Protein AF-A0A933M0R9-F1 (afdb_monomer_lite)

Structure (mmCIF, N/CA/C/O backbone):
data_AF-A0A933M0R9-F1
#
_entry.id   AF-A0A933M0R9-F1
#
loop_
_atom_site.group_PDB
_atom_site.id
_atom_site.type_symbol
_atom_site.label_atom_id
_atom_site.label_alt_id
_atom_site.label_comp_id
_atom_site.label_asym_id
_atom_site.label_entity_id
_atom_site.label_seq_id
_atom_site.pdbx_PDB_ins_code
_atom_site.Cartn_x
_atom_site.Cartn_y
_atom_site.Cartn_z
_atom_site.occupancy
_atom_site.B_iso_or_equiv
_atom_site.auth_seq_id
_atom_site.auth_comp_id
_atom_site.auth_asym_id
_atom_site.auth_atom_id
_atom_site.pdbx_PDB_model_num
ATOM 1 N N . PRO A 1 1 ? -12.146 1.972 -37.087 1.00 56.66 1 PRO A N 1
ATOM 2 C CA . PRO A 1 1 ? -11.460 1.329 -35.939 1.00 56.66 1 PRO A CA 1
ATOM 3 C C . PRO A 1 1 ? -10.009 0.950 -36.292 1.00 56.66 1 PRO A C 1
ATOM 5 O O . PRO A 1 1 ? -9.790 0.087 -37.138 1.00 56.66 1 PRO A O 1
ATOM 8 N N . VAL A 1 2 ? -9.022 1.629 -35.699 1.00 64.00 2 VAL A N 1
ATOM 9 C CA . VAL A 1 2 ? -7.595 1.383 -35.976 1.00 64.00 2 VAL A CA 1
ATOM 10 C C . VAL A 1 2 ? -7.134 0.171 -35.155 1.00 64.00 2 VAL A C 1
ATOM 12 O O . VAL A 1 2 ? -7.279 0.165 -33.937 1.00 64.00 2 VAL A O 1
ATOM 15 N N . ARG A 1 3 ? -6.611 -0.874 -35.808 1.00 75.75 3 ARG A N 1
ATOM 16 C CA . ARG A 1 3 ? -6.218 -2.163 -35.191 1.00 75.75 3 ARG A CA 1
ATOM 17 C C . ARG A 1 3 ? -4.875 -2.097 -34.439 1.00 75.75 3 ARG A C 1
ATOM 19 O O . ARG A 1 3 ? -4.078 -3.028 -34.518 1.00 75.75 3 ARG A O 1
ATOM 26 N N . ILE A 1 4 ? -4.588 -0.991 -33.755 1.00 77.50 4 ILE A N 1
ATOM 27 C CA . ILE A 1 4 ? -3.336 -0.835 -33.005 1.00 77.50 4 ILE A CA 1
ATOM 28 C C . ILE A 1 4 ? -3.511 -1.459 -31.621 1.00 77.50 4 ILE A C 1
ATOM 30 O O . ILE A 1 4 ? -4.374 -1.056 -30.844 1.00 77.50 4 ILE A O 1
ATOM 34 N N . ASP A 1 5 ? -2.657 -2.427 -31.304 1.00 84.19 5 ASP A N 1
ATOM 35 C CA . ASP A 1 5 ? -2.605 -3.076 -29.994 1.00 84.19 5 ASP A CA 1
ATOM 36 C C . ASP A 1 5 ? -1.812 -2.210 -28.998 1.00 84.19 5 ASP A C 1
ATOM 38 O O . ASP A 1 5 ? -0.643 -2.457 -28.687 1.00 84.19 5 ASP A O 1
ATOM 42 N N . ILE A 1 6 ? -2.460 -1.139 -28.532 1.00 87.50 6 ILE A N 1
ATOM 43 C CA . ILE A 1 6 ? -1.907 -0.221 -27.529 1.00 87.50 6 ILE A CA 1
ATOM 44 C C . ILE A 1 6 ? -1.503 -0.960 -26.237 1.00 87.50 6 ILE A C 1
ATOM 46 O O . ILE A 1 6 ? -0.403 -0.697 -25.743 1.00 87.50 6 ILE A O 1
ATOM 50 N N . PRO A 1 7 ? -2.293 -1.914 -25.695 1.00 90.81 7 PRO A N 1
ATOM 51 C CA . PRO A 1 7 ? -1.911 -2.631 -24.479 1.00 90.81 7 PRO A CA 1
ATOM 52 C C . PRO A 1 7 ? -0.564 -3.354 -24.584 1.00 90.81 7 PRO A C 1
ATOM 54 O O . PRO A 1 7 ? 0.283 -3.198 -23.699 1.00 90.81 7 PRO A O 1
ATOM 57 N N . LYS A 1 8 ? -0.311 -4.099 -25.671 1.00 90.50 8 LYS A N 1
ATOM 58 C CA . LYS A 1 8 ? 0.980 -4.790 -25.849 1.00 90.50 8 LYS A CA 1
ATOM 59 C C . LYS A 1 8 ? 2.147 -3.816 -25.970 1.00 90.50 8 LYS A C 1
ATOM 61 O O . LYS A 1 8 ? 3.231 -4.091 -25.454 1.00 90.50 8 LYS A O 1
ATOM 66 N N . MET A 1 9 ? 1.931 -2.673 -26.620 1.00 90.94 9 MET A N 1
ATOM 67 C CA . MET A 1 9 ? 2.960 -1.643 -26.747 1.00 90.94 9 MET A CA 1
ATOM 68 C C . MET A 1 9 ? 3.329 -1.042 -25.382 1.00 90.94 9 MET A C 1
ATOM 70 O O . MET A 1 9 ? 4.514 -0.933 -25.070 1.00 90.94 9 MET A O 1
ATOM 74 N N . LEU A 1 10 ? 2.338 -0.738 -24.535 1.00 94.50 10 LEU A N 1
ATOM 75 C CA . LEU A 1 10 ? 2.568 -0.226 -23.178 1.00 94.50 10 LEU A CA 1
ATOM 76 C C . LEU A 1 10 ? 3.355 -1.217 -22.311 1.00 94.50 10 LEU A C 1
ATOM 78 O O . LEU A 1 10 ? 4.275 -0.819 -21.595 1.00 94.50 10 LEU A O 1
ATOM 82 N N . LEU A 1 11 ? 3.041 -2.513 -22.401 1.00 93.56 11 LEU A N 1
ATOM 83 C CA . LEU A 1 11 ? 3.777 -3.554 -21.678 1.00 93.56 11 LEU A CA 1
ATOM 84 C C . LEU A 1 11 ? 5.237 -3.645 -22.129 1.00 93.56 11 LEU A C 1
ATOM 86 O O . LEU A 1 11 ? 6.124 -3.765 -21.285 1.00 93.56 11 LEU A O 1
ATOM 90 N N . ARG A 1 12 ? 5.500 -3.536 -23.438 1.00 92.56 12 ARG A N 1
ATOM 91 C CA . ARG A 1 12 ? 6.864 -3.556 -23.985 1.00 92.56 12 ARG A CA 1
ATOM 92 C C . ARG A 1 12 ? 7.688 -2.369 -23.492 1.00 92.56 12 ARG A C 1
ATOM 94 O O . ARG A 1 12 ? 8.813 -2.565 -23.041 1.00 92.56 12 ARG A O 1
ATOM 101 N N . VAL A 1 13 ? 7.120 -1.162 -23.531 1.00 93.50 13 VAL A N 1
ATOM 102 C CA . VAL A 1 13 ? 7.787 0.050 -23.024 1.00 93.50 13 VAL A CA 1
ATOM 103 C C . VAL A 1 13 ? 8.075 -0.079 -21.527 1.00 93.50 13 VAL A C 1
ATOM 105 O O . VAL A 1 13 ? 9.179 0.231 -21.083 1.00 93.50 13 VAL A O 1
ATOM 108 N N . ARG A 1 14 ? 7.123 -0.609 -20.747 1.00 90.56 14 ARG A N 1
ATOM 109 C CA . ARG A 1 14 ? 7.326 -0.867 -19.316 1.00 90.56 14 ARG A CA 1
ATOM 110 C C . ARG A 1 14 ? 8.450 -1.873 -19.061 1.00 90.56 14 ARG A C 1
ATOM 112 O O . ARG A 1 14 ? 9.271 -1.627 -18.184 1.00 90.56 14 ARG A O 1
ATOM 119 N N . HIS A 1 15 ? 8.490 -2.980 -19.802 1.00 90.06 15 HIS A N 1
ATOM 120 C CA . HIS A 1 15 ? 9.547 -3.987 -19.674 1.00 90.06 15 HIS A CA 1
ATOM 121 C C . HIS A 1 15 ? 10.929 -3.392 -19.950 1.00 90.06 15 HIS A C 1
ATOM 123 O O . HIS A 1 15 ? 11.812 -3.506 -19.103 1.00 90.06 15 HIS A O 1
ATOM 129 N N . ALA A 1 16 ? 11.076 -2.674 -21.067 1.00 90.88 16 ALA A N 1
ATOM 130 C CA . ALA A 1 16 ? 12.331 -2.017 -21.422 1.00 90.88 16 ALA A CA 1
ATOM 131 C C . ALA A 1 16 ? 12.787 -1.020 -20.340 1.00 90.88 16 ALA A C 1
ATOM 133 O O . ALA A 1 16 ? 13.959 -0.988 -19.971 1.00 90.88 16 ALA A O 1
ATOM 134 N N . HIS A 1 17 ? 11.858 -0.241 -19.776 1.00 89.62 17 HIS A N 1
ATOM 135 C CA . HIS A 1 17 ? 12.168 0.701 -18.700 1.00 89.62 17 HIS A CA 1
ATOM 136 C C . HIS A 1 17 ? 12.635 0.006 -17.408 1.00 89.62 17 HIS A C 1
ATOM 138 O O . HIS A 1 17 ? 13.577 0.464 -16.756 1.00 89.62 17 HIS A O 1
ATOM 144 N N . VAL A 1 18 ? 11.997 -1.109 -17.035 1.00 87.75 18 VAL A N 1
ATOM 145 C CA . VAL A 1 18 ? 12.369 -1.888 -15.844 1.00 87.75 18 VAL A CA 1
ATOM 146 C C . VAL A 1 18 ? 13.743 -2.538 -16.010 1.00 87.75 18 VAL A C 1
ATOM 148 O O . VAL A 1 18 ? 14.524 -2.497 -15.062 1.00 87.75 18 VAL A O 1
ATOM 151 N N . GLU A 1 19 ? 14.060 -3.083 -17.187 1.00 85.50 19 GLU A N 1
ATOM 152 C CA . GLU A 1 19 ? 15.378 -3.668 -17.481 1.00 85.50 19 GLU A CA 1
ATOM 153 C C . GLU A 1 19 ? 16.500 -2.625 -17.389 1.00 85.50 19 GLU A C 1
ATOM 155 O O . GLU A 1 19 ? 17.521 -2.881 -16.756 1.00 85.50 19 GLU A O 1
ATOM 160 N N . GLN A 1 20 ? 16.286 -1.424 -17.936 1.00 84.62 20 GLN A N 1
ATOM 161 C CA . GLN A 1 20 ? 17.276 -0.339 -17.907 1.00 84.62 20 GLN A CA 1
ATOM 162 C C . GLN A 1 20 ? 17.488 0.247 -16.506 1.00 84.62 20 GLN A C 1
ATOM 164 O O . GLN A 1 20 ? 18.608 0.586 -16.136 1.00 84.62 20 GLN A O 1
ATOM 169 N N . THR A 1 21 ? 16.420 0.362 -15.715 1.00 79.81 21 THR A N 1
ATOM 170 C CA . THR A 1 21 ? 16.473 0.981 -14.378 1.00 79.81 21 THR A CA 1
ATOM 171 C C . THR A 1 21 ? 16.754 -0.057 -13.275 1.00 79.81 21 THR A C 1
ATOM 173 O O . THR A 1 21 ? 16.867 0.288 -12.101 1.00 79.81 21 THR A O 1
ATOM 176 N N . GLY A 1 22 ? 16.844 -1.348 -13.627 1.00 71.25 22 GLY A N 1
ATOM 177 C CA . GLY A 1 22 ? 17.053 -2.468 -12.697 1.00 71.25 22 GLY A CA 1
ATOM 178 C C . GLY A 1 22 ? 15.848 -2.796 -11.805 1.00 71.25 22 GLY A C 1
ATOM 179 O O . GLY A 1 22 ? 15.957 -3.603 -10.878 1.00 71.25 22 GLY A O 1
ATOM 180 N N . GLY A 1 23 ? 14.699 -2.166 -12.068 1.00 70.81 23 GLY A N 1
ATOM 181 C CA . GLY A 1 23 ? 13.533 -2.184 -11.196 1.00 70.81 23 GLY A CA 1
ATOM 182 C C . GLY A 1 23 ? 13.816 -1.647 -9.787 1.00 70.81 23 GLY A C 1
ATOM 183 O O . GLY A 1 23 ? 14.939 -1.400 -9.350 1.00 70.81 23 GLY A O 1
ATOM 184 N N . THR A 1 24 ? 12.757 -1.467 -9.011 1.00 77.25 24 THR A N 1
ATOM 185 C CA . THR A 1 24 ? 12.895 -0.946 -7.656 1.00 77.25 24 THR A CA 1
ATOM 186 C C . THR A 1 24 ? 13.119 -2.099 -6.674 1.00 77.25 24 THR A C 1
ATOM 188 O O . THR A 1 24 ? 12.164 -2.666 -6.145 1.00 77.25 24 THR A O 1
ATOM 191 N N . ARG A 1 25 ? 14.381 -2.476 -6.417 1.00 82.81 25 ARG A N 1
ATOM 192 C CA . ARG A 1 25 ? 14.746 -3.624 -5.547 1.00 82.81 25 ARG A CA 1
ATOM 193 C C . ARG A 1 25 ? 14.029 -3.629 -4.189 1.00 82.81 25 ARG A C 1
ATOM 195 O O . ARG A 1 25 ? 13.674 -4.696 -3.694 1.00 82.81 25 ARG A O 1
ATOM 202 N N . TRP A 1 26 ? 13.776 -2.457 -3.601 1.00 84.38 26 TRP A N 1
ATOM 203 C CA . TRP A 1 26 ? 13.050 -2.352 -2.331 1.00 84.38 26 TRP A CA 1
ATOM 204 C C . TRP A 1 26 ? 11.569 -2.752 -2.442 1.00 84.38 26 TRP A C 1
ATOM 206 O O . TRP A 1 26 ? 11.023 -3.284 -1.480 1.00 84.38 26 TRP A O 1
ATOM 216 N N . ILE A 1 27 ? 10.931 -2.594 -3.610 1.00 87.62 27 ILE A N 1
ATOM 217 C CA . ILE A 1 27 ? 9.546 -3.040 -3.843 1.00 87.62 27 ILE A CA 1
ATOM 218 C C . ILE A 1 27 ? 9.464 -4.565 -3.771 1.00 87.62 27 ILE A C 1
ATOM 220 O O . ILE A 1 27 ? 8.542 -5.096 -3.161 1.00 87.62 27 ILE A O 1
ATOM 224 N N . ALA A 1 28 ? 10.445 -5.290 -4.319 1.00 87.62 28 ALA A N 1
ATOM 225 C CA . ALA A 1 28 ? 10.472 -6.752 -4.222 1.00 87.62 28 ALA A CA 1
ATOM 226 C C . ALA A 1 28 ? 10.524 -7.227 -2.757 1.00 87.62 28 ALA A C 1
ATOM 228 O O . ALA A 1 28 ? 9.832 -8.174 -2.381 1.00 87.62 28 ALA A O 1
ATOM 229 N N . TRP A 1 29 ? 11.298 -6.538 -1.915 1.00 91.69 29 TRP A N 1
ATOM 230 C CA . TRP A 1 29 ? 11.323 -6.779 -0.471 1.00 91.69 29 TRP A CA 1
ATOM 231 C C . TRP A 1 29 ? 9.997 -6.419 0.205 1.00 91.69 29 TRP A C 1
ATOM 233 O O . TRP A 1 29 ? 9.471 -7.228 0.968 1.00 91.69 29 TRP A O 1
ATOM 243 N N . ALA A 1 30 ? 9.416 -5.263 -0.119 1.00 91.56 30 ALA A N 1
ATOM 244 C CA . ALA A 1 30 ? 8.119 -4.848 0.408 1.00 91.56 30 ALA A CA 1
ATOM 245 C C . ALA A 1 30 ? 7.011 -5.864 0.077 1.00 91.56 30 ALA A C 1
ATOM 247 O O . ALA A 1 30 ? 6.220 -6.215 0.947 1.00 91.56 30 ALA A O 1
ATOM 248 N N . MET A 1 31 ? 7.000 -6.415 -1.141 1.00 93.81 31 MET A N 1
ATOM 249 C CA . MET A 1 31 ? 6.038 -7.443 -1.558 1.00 93.81 31 MET A CA 1
ATOM 250 C C . MET A 1 31 ? 6.217 -8.767 -0.800 1.00 93.81 31 MET A C 1
ATOM 252 O O . MET A 1 31 ? 5.229 -9.421 -0.456 1.00 93.81 31 MET A O 1
ATOM 256 N N . LYS A 1 32 ? 7.460 -9.162 -0.488 1.00 94.38 32 LYS A N 1
ATOM 257 C CA . LYS A 1 32 ? 7.731 -10.319 0.386 1.00 94.38 32 LYS A CA 1
ATOM 258 C C . LYS A 1 32 ? 7.209 -10.094 1.805 1.00 94.38 32 LYS A C 1
ATOM 260 O O . LYS A 1 32 ? 6.596 -10.985 2.379 1.00 94.38 32 LYS A O 1
ATOM 265 N N . ILE A 1 33 ? 7.408 -8.902 2.366 1.00 94.88 33 ILE A N 1
ATOM 266 C CA . ILE A 1 33 ? 6.861 -8.555 3.686 1.00 94.88 33 ILE A CA 1
ATOM 267 C C . ILE A 1 33 ? 5.330 -8.586 3.638 1.00 94.88 33 ILE A C 1
ATOM 269 O O . ILE A 1 33 ? 4.698 -9.226 4.475 1.00 94.88 33 ILE A O 1
ATOM 273 N N . TRP A 1 34 ? 4.735 -7.966 2.618 1.00 94.56 34 TRP A N 1
ATOM 274 C CA . TRP A 1 34 ? 3.288 -7.936 2.420 1.00 94.56 34 TRP A CA 1
ATOM 275 C C . TRP A 1 34 ? 2.674 -9.338 2.374 1.00 94.56 34 TRP A C 1
ATOM 277 O O . TRP A 1 34 ? 1.669 -9.602 3.034 1.00 94.56 34 TRP A O 1
ATOM 287 N N . THR A 1 35 ? 3.300 -10.264 1.647 1.00 95.50 35 THR A N 1
ATOM 288 C CA . THR A 1 35 ? 2.839 -11.660 1.566 1.00 95.50 35 THR A CA 1
ATOM 289 C C . THR A 1 35 ? 2.915 -12.391 2.906 1.00 95.50 35 THR A C 1
ATOM 291 O O . THR A 1 35 ? 2.008 -13.153 3.226 1.00 95.50 35 THR A O 1
ATOM 294 N N . GLN A 1 36 ? 3.937 -12.143 3.730 1.00 95.25 36 GLN A N 1
ATOM 295 C CA . GLN A 1 36 ? 4.007 -12.729 5.075 1.00 95.25 36 GLN A CA 1
ATOM 296 C C . GLN A 1 36 ? 2.935 -12.151 6.011 1.00 95.25 36 GLN A C 1
ATOM 298 O O . GLN A 1 36 ? 2.277 -12.897 6.734 1.00 95.25 36 GLN A O 1
ATOM 303 N N . VAL A 1 37 ? 2.722 -10.832 5.963 1.00 94.94 37 VAL A N 1
ATOM 304 C CA . VAL A 1 37 ? 1.735 -10.134 6.802 1.00 94.94 37 VAL A CA 1
ATOM 305 C C . VAL A 1 37 ? 0.313 -10.580 6.472 1.00 94.94 37 VAL A C 1
ATOM 307 O O . VAL A 1 37 ? -0.451 -10.916 7.371 1.00 94.94 37 VAL A O 1
ATOM 310 N N . THR A 1 38 ? -0.036 -10.638 5.187 1.00 92.88 38 THR A N 1
ATOM 311 C CA . THR A 1 38 ? -1.390 -11.001 4.733 1.00 92.88 38 THR A CA 1
ATOM 312 C C . THR A 1 38 ? -1.734 -12.475 4.934 1.00 92.88 38 THR A C 1
ATOM 314 O O . THR A 1 38 ? -2.907 -12.815 5.051 1.00 92.88 38 THR A O 1
ATOM 317 N N . ARG A 1 39 ? -0.736 -13.362 5.033 1.00 94.75 39 ARG A N 1
ATOM 318 C CA . ARG A 1 39 ? -0.958 -14.795 5.273 1.00 94.75 39 ARG A CA 1
ATOM 319 C C . ARG A 1 39 ? -1.408 -15.111 6.704 1.00 94.75 39 ARG A C 1
ATOM 321 O O . ARG A 1 39 ? -1.959 -16.184 6.938 1.00 94.75 39 ARG A O 1
ATOM 328 N N . SER A 1 40 ? -1.180 -14.208 7.660 1.00 93.19 40 SER A N 1
ATOM 329 C CA . SER A 1 40 ? -1.527 -14.403 9.071 1.00 93.19 40 SER A CA 1
ATOM 330 C C . SER A 1 40 ? -2.532 -13.348 9.548 1.00 93.19 40 SER A C 1
ATOM 332 O O . SER A 1 40 ? -2.162 -12.180 9.677 1.00 93.19 40 SER A O 1
ATOM 334 N N . PRO A 1 41 ? -3.775 -13.733 9.904 1.00 89.75 41 PRO A N 1
ATOM 335 C CA . PRO A 1 41 ? -4.791 -12.786 10.371 1.00 89.75 41 PRO A CA 1
ATOM 336 C C . PRO A 1 41 ? -4.361 -11.988 11.609 1.00 89.75 41 PRO A C 1
ATOM 338 O O . PRO A 1 41 ? -4.594 -10.786 11.696 1.00 89.75 41 PRO A O 1
ATOM 341 N N . ARG A 1 42 ? -3.672 -12.637 12.560 1.00 90.81 42 ARG A N 1
ATOM 342 C CA . ARG A 1 42 ? -3.200 -11.977 13.789 1.00 90.81 42 ARG A CA 1
ATOM 343 C C . ARG A 1 42 ? -2.150 -10.908 13.492 1.00 90.81 42 ARG A C 1
ATOM 345 O O . ARG A 1 42 ? -2.221 -9.813 14.045 1.00 90.81 42 ARG A O 1
ATOM 352 N N . LEU A 1 43 ? -1.194 -11.221 12.615 1.00 92.44 43 LEU A N 1
ATOM 353 C CA . LEU A 1 43 ? -0.141 -10.283 12.226 1.00 92.44 43 LEU A CA 1
ATOM 354 C C . LEU A 1 43 ? -0.722 -9.121 11.419 1.00 92.44 43 LEU A C 1
ATOM 356 O O . LEU A 1 43 ? -0.385 -7.971 11.678 1.00 92.44 43 LEU A O 1
ATOM 360 N N . TYR A 1 44 ? -1.639 -9.419 10.498 1.00 90.62 44 TYR A N 1
ATOM 361 C CA . TYR A 1 44 ? -2.357 -8.418 9.720 1.00 90.62 44 TYR A CA 1
ATOM 362 C C . TYR A 1 44 ? -3.099 -7.417 10.618 1.00 90.62 44 TYR A C 1
ATOM 364 O O . TYR A 1 44 ? -2.921 -6.211 10.463 1.00 90.62 44 TYR A O 1
ATOM 372 N N . HIS A 1 45 ? -3.848 -7.898 11.617 1.00 89.62 45 HIS A N 1
ATOM 373 C CA . HIS A 1 45 ? -4.551 -7.030 12.570 1.00 89.62 45 HIS A CA 1
ATOM 374 C C . HIS A 1 45 ? -3.598 -6.149 13.380 1.00 89.62 45 HIS A C 1
ATOM 376 O O . HIS A 1 45 ? -3.861 -4.964 13.580 1.00 89.62 45 HIS A O 1
ATOM 382 N N . LEU A 1 46 ? -2.482 -6.715 13.842 1.00 91.12 46 LEU A N 1
ATOM 383 C CA . LEU A 1 46 ? -1.487 -5.972 14.605 1.00 91.12 46 LEU A CA 1
ATOM 384 C C . LEU A 1 46 ? -0.865 -4.865 13.744 1.00 91.12 46 LEU A C 1
ATOM 386 O O . LEU A 1 46 ? -0.873 -3.703 14.145 1.00 91.12 46 LEU A O 1
ATOM 390 N N . VAL A 1 47 ? -0.421 -5.195 12.529 1.00 91.75 47 VAL A N 1
ATOM 391 C CA . VAL A 1 47 ? 0.133 -4.224 11.573 1.00 91.75 47 VAL A CA 1
ATOM 392 C C . VAL A 1 47 ? -0.875 -3.122 11.249 1.00 91.75 47 VAL A C 1
ATOM 394 O O . VAL A 1 47 ? -0.498 -1.952 11.249 1.00 91.75 47 VAL A O 1
ATOM 397 N N . LEU A 1 48 ? -2.152 -3.457 11.039 1.00 89.75 48 LEU A N 1
ATOM 398 C CA . LEU A 1 48 ? -3.195 -2.457 10.804 1.00 89.75 48 LEU A CA 1
ATOM 399 C C . LEU A 1 48 ? -3.343 -1.492 11.986 1.00 89.75 48 LEU A C 1
ATOM 401 O O . LEU A 1 48 ? -3.289 -0.278 11.779 1.00 89.75 48 LEU A O 1
ATOM 405 N N . LYS A 1 49 ? -3.443 -2.000 13.220 1.00 87.81 49 LYS A N 1
ATOM 406 C CA . LYS A 1 49 ? -3.553 -1.157 14.425 1.00 87.81 49 LYS A CA 1
ATOM 407 C C . LYS A 1 49 ? -2.343 -0.240 14.595 1.00 87.81 49 LYS A C 1
ATOM 409 O O . LYS A 1 49 ? -2.510 0.958 14.820 1.00 87.81 49 LYS A O 1
ATOM 414 N N . PHE A 1 50 ? -1.135 -0.773 14.407 1.00 90.44 50 PHE A N 1
ATOM 415 C CA . PHE A 1 50 ? 0.090 0.028 14.430 1.00 90.44 50 PHE A CA 1
ATOM 416 C C . PHE A 1 50 ? 0.105 1.087 13.325 1.00 90.44 50 PHE A C 1
ATOM 418 O O . PHE A 1 50 ? 0.465 2.233 13.584 1.00 90.44 50 PHE A O 1
ATOM 425 N N . SER A 1 51 ? -0.324 0.740 12.109 1.00 88.00 51 SER A N 1
ATOM 426 C CA . SER A 1 51 ? -0.349 1.682 10.988 1.00 88.00 51 SER A CA 1
ATOM 427 C C . SER A 1 51 ? -1.347 2.823 11.194 1.00 88.00 51 SER A C 1
ATOM 429 O O . SER A 1 51 ? -1.024 3.959 10.863 1.00 88.00 51 SER A O 1
ATOM 431 N N . SER A 1 52 ? -2.508 2.561 11.807 1.00 86.00 52 SER A N 1
ATOM 432 C CA . SER A 1 52 ? -3.476 3.605 12.164 1.00 86.00 52 SER A CA 1
ATOM 433 C C . SER A 1 52 ? -2.898 4.580 13.189 1.00 86.00 52 SER A C 1
ATOM 435 O O . SER A 1 52 ? -2.945 5.792 12.981 1.00 86.00 52 SER A O 1
ATOM 437 N N . PHE A 1 53 ? -2.248 4.062 14.237 1.00 87.19 53 PHE A N 1
ATOM 438 C CA . PHE A 1 53 ? -1.587 4.892 15.245 1.00 87.19 53 PHE A CA 1
ATOM 439 C C . PHE A 1 53 ? -0.459 5.751 14.650 1.00 87.19 53 PHE A C 1
ATOM 441 O O . PHE A 1 53 ? -0.366 6.943 14.936 1.00 87.19 53 PHE A O 1
ATOM 448 N N . LEU A 1 54 ? 0.371 5.167 13.780 1.00 86.81 54 LEU A N 1
ATOM 449 C CA . LEU A 1 54 ? 1.514 5.856 13.176 1.00 86.81 54 LEU A CA 1
ATOM 450 C C . LEU A 1 54 ? 1.103 6.877 12.100 1.00 86.81 54 LEU A C 1
ATOM 452 O O . LEU A 1 54 ? 1.791 7.877 11.903 1.00 86.81 54 LEU A O 1
ATOM 456 N N . ALA A 1 55 ? -0.017 6.641 11.411 1.00 85.19 55 ALA A N 1
ATOM 457 C CA . ALA A 1 55 ? -0.562 7.543 10.397 1.00 85.19 55 ALA A CA 1
ATOM 458 C C . ALA A 1 55 ? -1.291 8.755 11.001 1.00 85.19 55 ALA A C 1
ATOM 460 O O . ALA A 1 55 ? -1.359 9.808 10.368 1.00 85.19 55 ALA A O 1
ATOM 461 N N . GLN A 1 56 ? -1.813 8.626 12.224 1.00 81.88 56 GLN A N 1
ATOM 462 C CA . GLN A 1 56 ? -2.586 9.662 12.907 1.00 81.88 56 GLN A CA 1
ATOM 463 C C . GLN A 1 56 ? -1.875 11.031 13.031 1.00 81.88 56 GLN A C 1
ATOM 465 O O . GLN A 1 56 ? -2.518 12.032 12.723 1.00 81.88 56 GLN A O 1
ATOM 470 N N . PRO A 1 57 ? -0.582 11.138 13.408 1.00 84.81 57 PRO A N 1
ATOM 471 C CA . PRO A 1 57 ? 0.102 12.436 13.478 1.00 84.81 57 PRO A CA 1
ATOM 472 C C . PRO A 1 57 ? 0.332 13.095 12.108 1.00 84.81 57 PRO A C 1
ATOM 474 O O . PRO A 1 57 ? 0.501 14.311 12.035 1.00 84.81 57 PRO A O 1
ATOM 477 N N . LEU A 1 58 ? 0.349 12.315 11.021 1.00 84.81 58 LEU A N 1
ATOM 478 C CA . LEU A 1 58 ? 0.510 12.825 9.654 1.00 84.81 58 LEU A CA 1
ATOM 479 C C . LEU A 1 58 ? -0.831 13.195 9.001 1.00 84.81 58 LEU A C 1
ATOM 481 O O . LEU A 1 58 ? -0.843 13.843 7.951 1.00 84.81 58 LEU A O 1
ATOM 485 N N . ALA A 1 59 ? -1.950 12.785 9.595 1.00 85.69 59 ALA A N 1
ATOM 486 C CA . ALA A 1 59 ? -3.277 13.024 9.057 1.00 85.69 59 ALA A CA 1
ATOM 487 C C . ALA A 1 59 ? -3.791 14.426 9.419 1.00 85.69 59 ALA A C 1
ATOM 489 O O . ALA A 1 59 ? -3.781 14.843 10.575 1.00 85.69 59 ALA A O 1
ATOM 490 N N . ARG A 1 60 ? -4.317 15.142 8.423 1.00 83.25 60 ARG A N 1
ATOM 491 C CA . ARG A 1 60 ? -5.065 16.395 8.575 1.00 83.25 60 ARG A CA 1
ATOM 492 C C . ARG A 1 60 ? -6.432 16.229 7.928 1.00 83.25 60 ARG A C 1
ATOM 494 O O . ARG A 1 60 ? -6.523 15.938 6.741 1.00 83.25 60 ARG A O 1
ATOM 501 N N . GLY A 1 61 ? -7.498 16.364 8.717 1.00 81.12 61 GLY A N 1
ATOM 502 C CA . GLY A 1 61 ? -8.871 16.208 8.218 1.00 81.12 61 GLY A CA 1
ATOM 503 C C . GLY A 1 61 ? -9.173 14.827 7.615 1.00 81.12 61 GLY A C 1
ATOM 504 O O . GLY A 1 61 ? -9.977 14.734 6.697 1.00 81.12 61 GLY A O 1
ATOM 505 N N . GLY A 1 62 ? -8.501 13.766 8.082 1.00 83.06 62 GLY A N 1
ATOM 506 C CA . GLY A 1 62 ? -8.654 12.404 7.546 1.00 83.06 62 GLY A CA 1
ATOM 507 C C . GLY A 1 62 ? -7.774 12.076 6.332 1.00 83.06 62 GLY A C 1
ATOM 508 O O . GLY A 1 62 ? -7.819 10.952 5.835 1.00 83.06 62 GLY A O 1
ATOM 509 N N . TRP A 1 63 ? -6.934 13.014 5.888 1.00 88.88 63 TRP A N 1
ATOM 510 C CA . TRP A 1 63 ? -6.060 12.848 4.727 1.00 88.88 63 TRP A CA 1
ATOM 511 C C . TRP A 1 63 ? -4.595 13.104 5.076 1.00 88.88 63 TRP A C 1
ATOM 513 O O . TRP A 1 63 ? -4.263 13.976 5.877 1.00 88.88 63 TRP A O 1
ATOM 523 N N . ILE A 1 64 ? -3.698 12.349 4.453 1.00 89.75 64 ILE A N 1
ATOM 524 C CA . ILE A 1 64 ? -2.251 12.537 4.508 1.00 89.75 64 ILE A CA 1
ATOM 525 C C . ILE A 1 64 ? -1.841 13.265 3.228 1.00 89.75 64 ILE A C 1
ATOM 527 O O . ILE A 1 64 ? -1.801 12.676 2.147 1.00 89.75 64 ILE A O 1
ATOM 531 N N . GLN A 1 65 ? -1.530 14.553 3.368 1.00 87.06 65 GLN A N 1
ATOM 5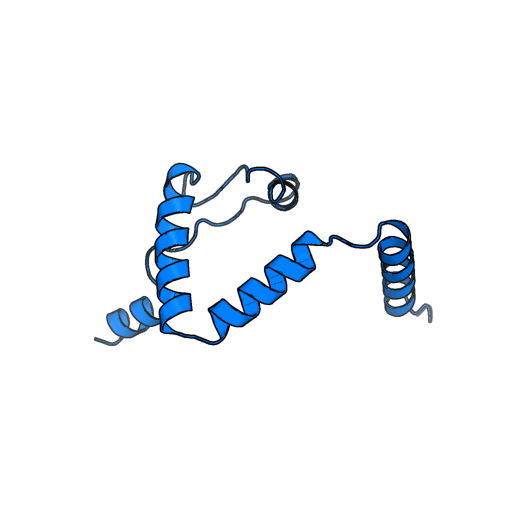32 C CA . GLN A 1 65 ? -1.174 15.437 2.248 1.00 87.06 65 GLN A CA 1
ATOM 533 C C . GLN A 1 65 ? 0.243 15.192 1.720 1.00 87.06 65 GLN A C 1
ATOM 535 O O . GLN A 1 65 ? 0.546 15.474 0.566 1.00 87.06 65 GLN A O 1
ATOM 540 N N . LYS A 1 66 ? 1.151 14.701 2.570 1.00 87.44 66 L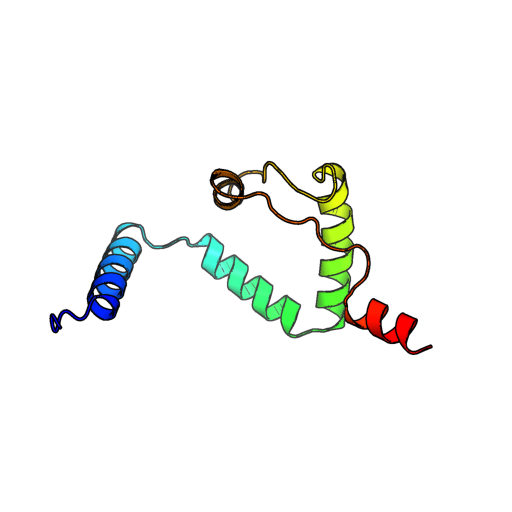YS A N 1
ATOM 541 C CA . LYS A 1 66 ? 2.547 14.480 2.190 1.00 87.44 66 LYS A CA 1
ATOM 542 C C . LYS A 1 66 ? 3.101 13.249 2.883 1.00 87.44 66 LYS A C 1
ATOM 544 O O . LYS A 1 66 ? 3.308 13.250 4.095 1.00 87.44 66 LYS A O 1
ATOM 549 N N . LEU A 1 67 ? 3.369 12.211 2.098 1.00 89.00 67 LEU A N 1
ATOM 550 C CA . LEU A 1 67 ? 4.103 11.047 2.571 1.00 89.00 67 LEU A CA 1
ATOM 551 C C . LEU A 1 67 ? 5.612 11.345 2.586 1.00 89.00 67 LEU A C 1
ATOM 553 O O . LEU A 1 67 ? 6.105 12.067 1.713 1.00 89.00 67 LEU A O 1
ATOM 557 N N . PRO A 1 68 ? 6.367 10.806 3.558 1.00 88.25 68 PRO A N 1
ATOM 558 C CA . PRO A 1 68 ? 7.820 10.892 3.542 1.00 88.25 68 PRO A CA 1
ATOM 559 C C . PRO A 1 68 ? 8.404 10.056 2.383 1.00 88.25 68 PRO A C 1
ATOM 561 O O . PRO A 1 68 ? 7.806 9.052 1.978 1.00 88.25 68 PRO A O 1
ATOM 564 N N . PRO A 1 69 ? 9.570 10.431 1.824 1.00 86.31 69 PRO A N 1
ATOM 565 C CA . PRO A 1 69 ? 10.287 9.587 0.870 1.00 86.31 69 PRO A CA 1
ATOM 566 C C . PRO A 1 69 ? 10.572 8.194 1.461 1.00 86.31 69 PRO A C 1
ATOM 568 O O . PRO A 1 69 ? 10.869 8.101 2.652 1.00 86.31 69 PRO A O 1
ATOM 571 N N . PRO A 1 70 ? 10.498 7.107 0.667 1.00 85.81 70 PRO A N 1
ATOM 572 C CA . PRO A 1 70 ? 10.280 7.047 -0.786 1.00 85.81 70 PRO A CA 1
ATOM 573 C C . PRO A 1 70 ? 8.799 6.994 -1.221 1.00 85.81 70 PRO A C 1
ATOM 575 O O . PRO A 1 70 ? 8.509 6.784 -2.395 1.00 85.81 70 PRO A O 1
ATOM 578 N N . LEU A 1 71 ? 7.847 7.147 -0.296 1.00 85.38 71 LEU A N 1
ATOM 579 C CA .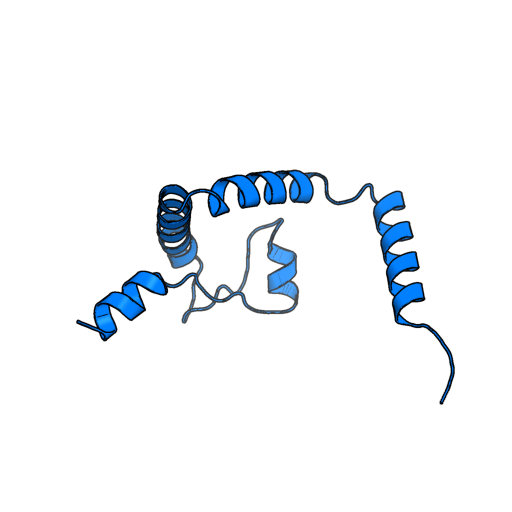 LEU A 1 71 ? 6.407 6.996 -0.567 1.00 85.38 71 LEU A CA 1
ATOM 580 C C . LEU A 1 71 ? 5.739 8.290 -1.062 1.00 85.38 71 LEU A C 1
ATOM 582 O O . LEU A 1 71 ? 4.582 8.287 -1.484 1.00 85.38 71 LEU A O 1
ATOM 586 N N . ASN A 1 72 ? 6.479 9.397 -1.040 1.00 87.44 72 ASN A N 1
ATOM 587 C CA . ASN A 1 72 ? 6.035 10.729 -1.441 1.00 87.44 72 ASN A CA 1
ATOM 588 C C . ASN A 1 72 ? 5.500 10.809 -2.881 1.00 87.44 72 ASN A C 1
ATOM 590 O O . ASN A 1 72 ? 4.711 11.709 -3.163 1.00 87.44 72 ASN A O 1
ATOM 594 N N . GLY A 1 73 ? 5.885 9.882 -3.769 1.00 88.00 73 GLY A N 1
ATOM 595 C CA . GLY A 1 73 ? 5.417 9.833 -5.160 1.00 88.00 73 GLY A CA 1
ATOM 596 C C . GLY A 1 73 ? 3.893 9.732 -5.307 1.00 88.00 73 GLY A C 1
ATOM 597 O O . GLY A 1 73 ? 3.336 10.295 -6.243 1.00 88.00 73 GLY A O 1
ATOM 598 N N . TRP A 1 74 ? 3.192 9.100 -4.358 1.00 87.31 74 TRP A N 1
ATOM 599 C CA . TRP A 1 74 ? 1.722 9.066 -4.362 1.00 87.31 74 TRP A CA 1
ATOM 600 C C . TRP A 1 74 ? 1.130 10.462 -4.132 1.00 87.31 74 TRP A C 1
ATOM 602 O O . TRP A 1 74 ? 0.344 10.961 -4.939 1.00 87.31 74 TRP A O 1
ATOM 612 N N . THR A 1 75 ? 1.605 11.132 -3.079 1.00 91.06 75 THR A N 1
ATOM 613 C CA . THR A 1 75 ? 1.183 12.485 -2.677 1.00 91.06 75 THR A CA 1
ATOM 614 C C . THR A 1 75 ? 1.642 13.604 -3.602 1.00 91.06 75 THR A C 1
ATOM 616 O O . THR A 1 75 ? 1.267 14.748 -3.392 1.00 91.06 75 THR A O 1
ATOM 619 N N . GLN A 1 76 ? 2.419 13.306 -4.647 1.00 89.00 76 GLN A N 1
ATOM 620 C CA . GLN A 1 76 ? 2.688 14.281 -5.711 1.00 89.00 76 GLN A CA 1
ATOM 621 C C . GLN A 1 76 ? 1.467 14.519 -6.602 1.00 89.00 76 GLN A C 1
ATOM 623 O O . GLN A 1 76 ? 1.338 15.593 -7.178 1.00 89.00 76 GLN A O 1
ATOM 628 N N . SER A 1 77 ? 0.591 13.520 -6.729 1.00 88.50 77 SER A N 1
ATOM 629 C CA . SER A 1 77 ? -0.594 13.597 -7.589 1.00 88.50 77 SER A CA 1
ATOM 630 C C . SER A 1 77 ? -1.905 13.502 -6.814 1.00 88.50 77 SER A C 1
ATOM 632 O O . SER A 1 77 ? -2.912 14.033 -7.279 1.00 88.50 77 SER A O 1
ATOM 634 N N . ARG A 1 78 ? -1.920 12.831 -5.651 1.00 89.12 78 ARG A N 1
ATOM 635 C CA . ARG A 1 78 ? -3.146 12.608 -4.879 1.00 89.12 78 ARG A CA 1
ATOM 636 C C . ARG A 1 78 ? -2.897 12.454 -3.382 1.00 89.12 78 ARG A C 1
ATOM 638 O O . ARG A 1 78 ? -1.993 11.731 -2.974 1.00 89.12 78 ARG A O 1
ATOM 645 N N . ASP A 1 79 ? -3.783 13.030 -2.577 1.00 89.44 79 ASP A N 1
ATOM 646 C CA . ASP A 1 79 ? -3.799 12.821 -1.129 1.00 89.44 79 ASP A CA 1
ATOM 647 C C . ASP A 1 79 ? -4.019 11.343 -0.767 1.00 89.44 79 ASP A C 1
ATOM 649 O O . ASP A 1 79 ? -4.733 10.597 -1.448 1.00 89.44 79 ASP A O 1
ATOM 653 N N . PHE A 1 80 ? -3.384 10.892 0.314 1.00 89.56 80 PHE A N 1
ATOM 654 C CA . PHE A 1 80 ? -3.520 9.516 0.785 1.00 89.56 80 PHE A CA 1
ATOM 655 C C . PHE A 1 80 ? -4.542 9.450 1.929 1.00 89.56 80 PHE A C 1
ATOM 657 O O . PHE A 1 80 ? -4.423 10.222 2.880 1.00 89.56 80 PHE A O 1
ATOM 664 N N . PRO A 1 81 ? -5.554 8.569 1.879 1.00 88.25 81 PRO A N 1
ATOM 665 C CA . PRO A 1 81 ? -6.525 8.461 2.965 1.00 88.25 81 PRO A CA 1
ATOM 666 C C . PRO A 1 81 ? -5.848 7.949 4.241 1.00 88.25 81 PRO A C 1
ATOM 668 O O . PRO A 1 81 ? -5.003 7.053 4.186 1.00 88.25 81 PRO A O 1
AT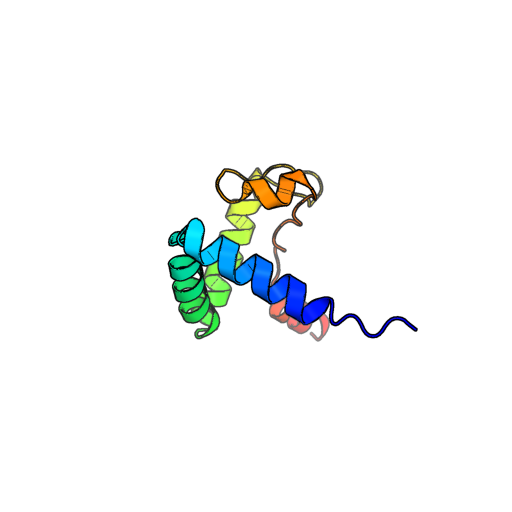OM 671 N N . VAL A 1 82 ? -6.209 8.496 5.404 1.00 88.44 82 VAL A N 1
ATOM 672 C CA . VAL A 1 82 ? -5.702 7.971 6.679 1.00 88.44 82 VAL A CA 1
ATOM 673 C C . VAL A 1 82 ? -6.184 6.535 6.889 1.00 88.44 82 VAL A C 1
ATOM 675 O O . VAL A 1 82 ? -7.302 6.173 6.521 1.00 88.44 82 VAL A O 1
ATOM 678 N N . VAL A 1 83 ? -5.343 5.704 7.504 1.00 86.12 83 VAL A N 1
ATOM 679 C CA . VAL A 1 83 ? -5.741 4.347 7.882 1.00 86.12 83 VAL A CA 1
ATOM 680 C C . VAL A 1 83 ? -6.845 4.422 8.940 1.00 86.12 83 VAL A C 1
ATOM 682 O O . VAL A 1 83 ? -6.670 5.053 9.986 1.00 86.12 83 VAL A O 1
ATOM 685 N N . ALA A 1 84 ? -7.974 3.762 8.666 1.00 85.19 84 ALA A N 1
ATOM 686 C CA . ALA A 1 84 ? -9.121 3.717 9.565 1.00 85.19 84 ALA A CA 1
ATOM 687 C C . ALA A 1 84 ? -8.736 3.171 10.950 1.00 85.19 84 ALA A C 1
ATOM 689 O O . ALA A 1 84 ? -7.889 2.285 11.073 1.00 85.19 84 ALA A O 1
ATOM 690 N N . ARG A 1 85 ? -9.361 3.719 11.999 1.00 81.62 85 ARG A N 1
ATOM 691 C CA . ARG A 1 85 ? -9.112 3.311 13.391 1.00 81.62 85 ARG A CA 1
ATOM 692 C C . ARG A 1 85 ? -9.684 1.929 13.701 1.00 81.62 85 ARG A C 1
ATOM 694 O O . ARG A 1 85 ? -9.102 1.193 14.491 1.00 81.62 85 ARG A O 1
ATOM 701 N N . GLU A 1 86 ? -10.818 1.606 13.094 1.00 85.81 86 GLU A N 1
ATOM 702 C CA . GLU A 1 86 ? -11.475 0.307 13.207 1.00 85.81 86 GLU A CA 1
ATOM 703 C C . GLU A 1 86 ? -11.250 -0.512 11.937 1.00 85.81 86 GLU A C 1
ATOM 705 O O . GLU A 1 86 ? -11.242 0.020 10.822 1.00 85.81 86 GLU A O 1
ATOM 710 N N . MET A 1 87 ? -11.042 -1.817 12.105 1.00 85.62 87 MET A N 1
ATOM 711 C CA . MET A 1 87 ? -10.971 -2.729 10.968 1.00 85.62 87 MET A CA 1
ATOM 712 C C . MET A 1 87 ? -12.375 -2.991 10.429 1.00 85.62 87 MET A C 1
ATOM 714 O O . MET A 1 87 ? -13.343 -3.024 11.181 1.00 85.62 87 MET A O 1
ATOM 718 N N . PHE A 1 88 ? -12.489 -3.264 9.131 1.00 88.56 88 PHE A N 1
ATOM 719 C CA . PHE A 1 88 ? -13.782 -3.566 8.513 1.00 88.56 88 PHE A CA 1
ATOM 720 C C . PHE A 1 88 ? -14.512 -4.744 9.184 1.00 88.56 88 PHE A C 1
ATOM 722 O O . PHE A 1 88 ? -15.723 -4.695 9.374 1.00 88.56 88 PHE A O 1
ATOM 729 N N . SER A 1 89 ? -13.773 -5.778 9.596 1.00 85.81 89 SER A N 1
ATOM 730 C CA . SER A 1 89 ? -14.318 -6.922 10.336 1.00 85.81 89 SER A CA 1
ATOM 731 C C . SER A 1 89 ? -14.854 -6.537 11.717 1.00 85.81 89 SER A C 1
ATOM 733 O O . SER A 1 89 ? -15.916 -7.013 12.106 1.00 85.81 89 SER A O 1
ATOM 735 N N . GLU A 1 90 ? -14.149 -5.662 12.441 1.00 87.56 90 GLU A N 1
ATOM 736 C CA . GLU A 1 90 ? -14.599 -5.126 13.734 1.00 87.56 90 GLU A CA 1
ATOM 737 C C . GLU A 1 90 ? -15.853 -4.261 13.551 1.00 87.56 90 GLU A C 1
ATOM 739 O O . GLU A 1 90 ? -16.813 -4.401 14.306 1.00 87.56 90 GLU A O 1
ATOM 744 N N . TRP A 1 91 ? -15.867 -3.413 12.520 1.00 90.00 91 TRP A N 1
ATOM 745 C CA . TRP A 1 91 ? -17.004 -2.559 12.186 1.00 90.00 91 TRP A CA 1
ATOM 746 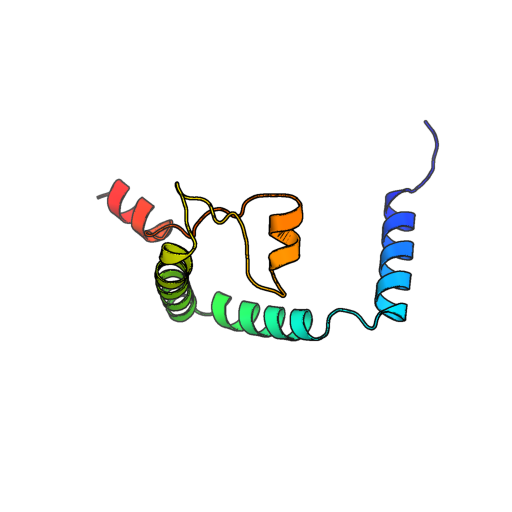C C . TRP A 1 91 ? -18.264 -3.373 11.857 1.00 90.00 91 TRP A C 1
ATOM 748 O O . TRP A 1 91 ? -19.325 -3.088 12.408 1.00 90.00 91 TRP A O 1
ATOM 758 N N . ILE A 1 92 ? -18.148 -4.422 11.030 1.00 92.88 92 ILE A N 1
ATOM 759 C CA . ILE A 1 92 ? -19.270 -5.334 10.740 1.00 92.88 92 ILE A CA 1
ATOM 760 C C . ILE A 1 92 ? -19.755 -6.019 12.016 1.00 92.88 92 ILE A C 1
ATOM 762 O O . ILE A 1 92 ? -20.944 -5.973 12.311 1.00 92.88 92 ILE A O 1
ATOM 766 N N . ALA A 1 93 ? -18.846 -6.615 12.794 1.00 92.12 93 ALA A N 1
ATOM 767 C CA . ALA A 1 93 ? -19.218 -7.344 14.005 1.00 92.12 93 ALA A CA 1
ATOM 768 C C . ALA A 1 93 ? -19.932 -6.449 15.030 1.00 92.12 93 ALA A C 1
ATOM 770 O O . ALA A 1 93 ? -20.847 -6.901 15.707 1.00 92.12 93 ALA A O 1
ATOM 771 N N . LYS A 1 94 ? -19.534 -5.175 15.126 1.00 91.50 94 LYS A N 1
ATOM 772 C CA . LYS A 1 94 ? -20.188 -4.179 15.981 1.00 91.50 94 LYS A CA 1
ATOM 773 C C . LYS A 1 94 ? -21.554 -3.742 15.449 1.00 91.50 94 LYS A C 1
ATOM 775 O O . LYS A 1 94 ? -22.412 -3.381 16.241 1.00 91.50 94 LYS A O 1
ATOM 780 N N . ARG A 1 95 ? -21.731 -3.703 14.128 1.00 90.69 95 ARG A N 1
ATOM 781 C CA . ARG A 1 95 ? -22.993 -3.313 13.488 1.00 90.69 95 ARG A CA 1
ATOM 782 C C . ARG A 1 95 ? -24.063 -4.397 13.621 1.00 90.69 95 ARG A C 1
ATOM 784 O O . ARG A 1 95 ? -25.237 -4.067 13.717 1.00 90.69 95 ARG A O 1
ATOM 791 N N . ASP A 1 96 ? -23.648 -5.658 13.575 1.00 89.81 96 ASP A N 1
ATOM 792 C CA . ASP A 1 96 ? -24.546 -6.813 13.607 1.00 89.81 96 ASP A CA 1
ATOM 793 C C . ASP A 1 96 ? -24.839 -7.312 15.048 1.00 89.81 96 ASP A C 1
ATOM 795 O O . ASP A 1 96 ? -25.532 -8.318 15.208 1.00 89.81 96 ASP A O 1
ATOM 799 N N . ALA A 1 97 ? -24.320 -6.630 16.082 1.00 76.19 97 ALA A N 1
ATOM 800 C CA . ALA A 1 97 ? -24.567 -6.890 17.508 1.00 76.19 97 ALA A CA 1
ATOM 801 C C . ALA A 1 97 ? -25.601 -5.916 18.091 1.00 76.19 97 ALA A C 1
ATOM 803 O O . ALA A 1 97 ? -26.392 -6.362 18.952 1.00 76.19 97 ALA A O 1
#

Sequence (97 aa):
PVRIDIPKMLLRVRHAHVEQTGGTRWIAWAMKIWTQVTRSPRLYHLVLKFSSFLAQPLARGGWIQKLPPPLNGWTQSRDFPVVAREMFSEWIAKRDA

Foldseek 3Di:
DDPDPPVVVVVVVVVVVCVVVVHDVVVVVVVVVVVVQVVDPVSVVVVLQVQLVVQVVQDDPQWRQADDPPVRVCNVVDIHGRRDNDDPVRVVVVVVD

Radius of gyration: 18.88 Å; chains: 1; bounding box: 42×31×54 Å

pLDDT: mean 87.37, std 6.24, range [56.66, 95.5]

Secondary structure (DSSP, 8-state):
-----HHHHHHHHHHHHHHHHT--HHHHH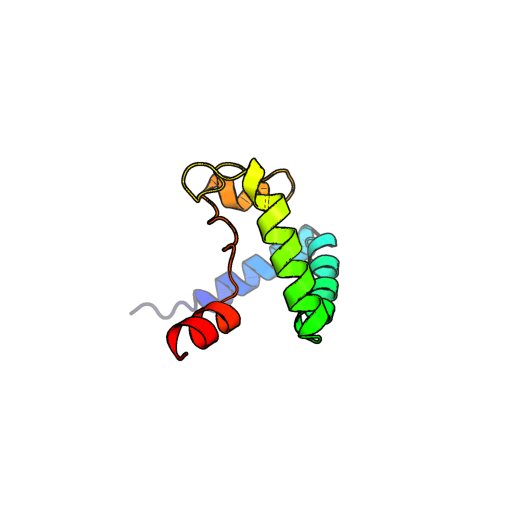HHHHHHHHHH-HHHHHHHHHHHHHHHGGG-BTTEES-PPTTTHHHHTTSPEEPPPSS-HHHHHHHH--